Protein AF-A0A952HMQ2-F1 (afdb_monomer)

Sequence (170 aa):
MGEPLPVHIKRSRLLRARFLRNRTAVAGLIVIFLLVAIAVFGPWLSPWSYDEVDRAAYLKPPSWQHPLGTTQSGRDMWALTLHGLRKSLIIGLVVAILTTSIAAVVGAFAAYYGGWLERFSLWIIDLMLVIPSFLLIALVAGNSAGDTGSWLILVLLLTLFGWMLSARVV

Secondary structure (DSSP, 8-state):
--PPP-----HHHHHHHHHHH-HHHHHHHHHHHHHHHHHHHHHHH-SS-TT---TT-SSPPP-SSSTT-B-TTS-BHHHHHHHHHHHHHHHHHHHHHHHHHHHHHHHHHHHHH-HHHHHHHHHHHHHHHTS-HHHHHHHHHHHTTT-TTHHHHHHHHHHHHHHHHHHTT-

Radius of gyration: 23.24 Å; Cα contacts (8 Å, |Δi|>4): 144; chains: 1; bounding box: 82×23×61 Å

Mean predicted aligned error: 8.83 Å

Foldseek 3Di:
DDDPDDPPDPPVVVVVVVQVVPPVSVVVVVVVVVLVCCLVCVVVVQPDAQPDADPVFAQAPADPNQNHGAYNRRGRPSNVVSPVSNLCNVLVVLLVVLLLVVLCVLLCVLVVVDDPSVVVSLVVLVVLVVPPLVVVLVVQLVVCVPDPCSSVVNSVSSNVNVNSVSNVVD

Structure (mmCIF, N/CA/C/O backbone):
data_AF-A0A952HMQ2-F1
#
_entry.id   AF-A0A952HMQ2-F1
#
loop_
_atom_site.group_PDB
_atom_site.id
_atom_site.type_symbol
_atom_site.label_atom_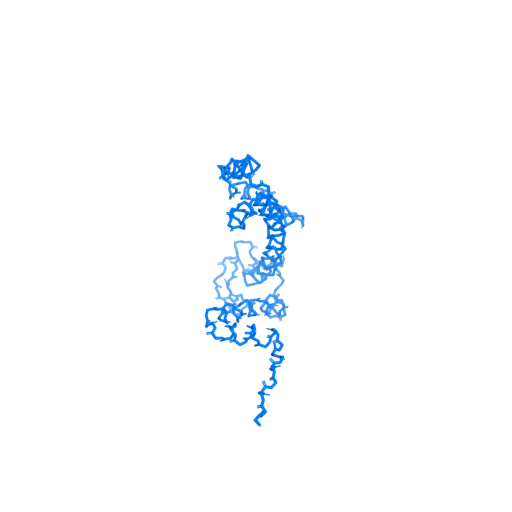id
_atom_site.label_alt_id
_atom_site.label_comp_id
_atom_site.label_asym_id
_atom_site.label_entity_id
_atom_site.label_seq_id
_atom_site.pdbx_PDB_ins_code
_atom_site.Cartn_x
_atom_site.Cartn_y
_atom_site.Cartn_z
_atom_site.occupancy
_atom_site.B_iso_or_equiv
_atom_site.auth_seq_id
_atom_site.auth_comp_id
_atom_site.auth_asym_id
_atom_site.auth_atom_id
_atom_site.pdbx_PDB_model_num
ATOM 1 N N . MET A 1 1 ? -60.259 0.107 1.683 1.00 50.53 1 MET A N 1
ATOM 2 C CA . MET A 1 1 ? -59.070 0.980 1.757 1.00 50.53 1 MET A CA 1
ATOM 3 C C . MET A 1 1 ? -57.900 0.070 2.091 1.00 50.53 1 MET A C 1
ATOM 5 O O . MET A 1 1 ? -57.837 -0.415 3.209 1.00 50.53 1 M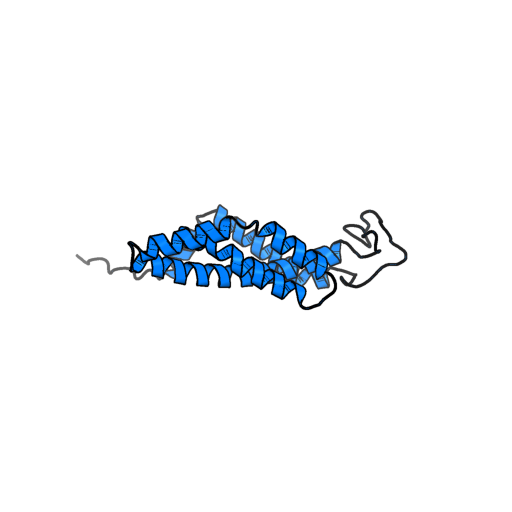ET A O 1
ATOM 9 N N . GLY A 1 2 ? -57.121 -0.332 1.085 1.00 61.59 2 GLY A N 1
ATOM 10 C CA . GLY A 1 2 ? -56.019 -1.280 1.263 1.00 61.59 2 GLY A CA 1
ATOM 11 C C . GLY A 1 2 ? -54.745 -0.528 1.621 1.00 61.59 2 GLY A C 1
ATOM 12 O O . GLY A 1 2 ? -54.229 0.208 0.786 1.00 61.59 2 GLY A O 1
ATOM 13 N N . GLU A 1 3 ? -54.272 -0.698 2.851 1.00 63.84 3 GLU A N 1
ATOM 14 C CA . GLU A 1 3 ? -52.935 -0.276 3.276 1.00 63.84 3 GLU A CA 1
ATOM 15 C C . GLU A 1 3 ? -51.887 -0.896 2.326 1.00 63.84 3 GLU A C 1
ATOM 17 O O . GLU A 1 3 ? -51.885 -2.121 2.147 1.00 63.84 3 GLU A O 1
ATOM 22 N N . PRO A 1 4 ? -51.016 -0.108 1.667 1.00 62.16 4 PRO A N 1
ATOM 23 C CA . PRO A 1 4 ? -49.980 -0.671 0.815 1.00 62.16 4 PRO A CA 1
ATOM 24 C C . PRO A 1 4 ? -48.981 -1.462 1.671 1.00 62.16 4 PRO A C 1
ATOM 26 O O . PRO A 1 4 ? -48.362 -0.931 2.592 1.00 62.16 4 PRO A O 1
ATOM 29 N N . LEU A 1 5 ? -48.822 -2.749 1.354 1.00 61.69 5 LEU A N 1
ATOM 30 C CA . LEU A 1 5 ? -47.915 -3.662 2.052 1.00 61.69 5 LEU A CA 1
ATOM 31 C C . LEU A 1 5 ? -46.462 -3.136 2.035 1.00 61.69 5 LEU A C 1
ATOM 33 O O . LEU A 1 5 ? -46.001 -2.633 1.003 1.00 61.69 5 LEU A O 1
ATOM 37 N N . PRO A 1 6 ? -45.696 -3.291 3.132 1.00 60.56 6 PRO A N 1
ATOM 38 C CA . PRO A 1 6 ? -44.328 -2.794 3.224 1.00 60.56 6 PRO A CA 1
ATOM 39 C C . PRO A 1 6 ? -43.416 -3.530 2.235 1.00 60.56 6 PRO A C 1
ATOM 41 O O . PRO A 1 6 ? -43.09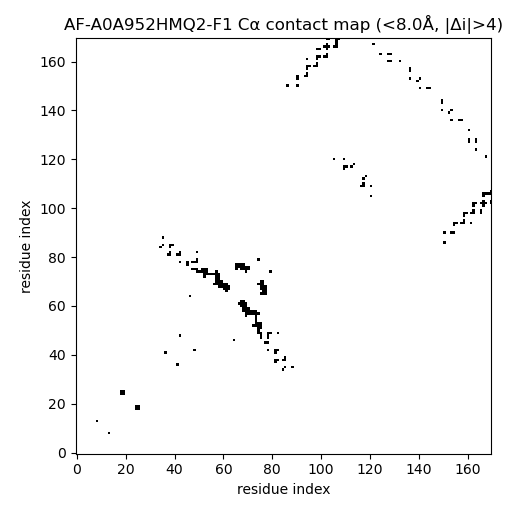9 -4.710 2.396 1.00 60.56 6 PRO A O 1
ATOM 44 N N . VAL A 1 7 ? -42.963 -2.816 1.203 1.00 64.56 7 VAL A N 1
ATOM 45 C CA . VAL A 1 7 ? -42.035 -3.343 0.197 1.00 64.56 7 VAL A CA 1
ATOM 46 C C . VAL A 1 7 ? -40.728 -3.735 0.891 1.00 64.56 7 VAL A C 1
ATOM 48 O O . VAL A 1 7 ? -39.953 -2.879 1.316 1.00 64.56 7 VAL A O 1
ATOM 51 N N . HIS A 1 8 ? -40.458 -5.038 0.994 1.00 60.44 8 HIS A N 1
ATOM 52 C CA . HIS A 1 8 ? -39.166 -5.575 1.427 1.00 60.44 8 HIS A CA 1
ATOM 53 C C . HIS A 1 8 ? -38.099 -5.278 0.363 1.00 60.44 8 HIS A C 1
ATOM 55 O O . HIS A 1 8 ? -37.714 -6.127 -0.446 1.00 60.44 8 HIS A O 1
ATOM 61 N N . ILE A 1 9 ? -37.614 -4.037 0.325 1.00 66.25 9 ILE A N 1
ATOM 62 C CA . ILE A 1 9 ? -36.489 -3.674 -0.531 1.00 66.25 9 ILE A CA 1
ATOM 63 C C . ILE A 1 9 ? -35.245 -4.348 0.050 1.00 66.25 9 ILE A C 1
ATOM 65 O O . ILE A 1 9 ? -34.775 -3.996 1.132 1.00 66.25 9 ILE A O 1
ATOM 69 N N . LYS A 1 10 ? -34.685 -5.321 -0.681 1.00 72.62 10 LYS A N 1
ATOM 70 C CA . LYS A 1 10 ? -33.419 -5.969 -0.310 1.00 72.62 10 LYS A CA 1
ATOM 71 C C . LYS A 1 10 ? -32.362 -4.893 -0.026 1.00 72.62 10 LYS A C 1
ATOM 73 O O . LYS A 1 10 ? -32.058 -4.090 -0.911 1.00 72.62 10 LYS A O 1
ATOM 78 N N . ARG A 1 11 ? -31.770 -4.904 1.180 1.00 74.12 11 ARG A N 1
ATOM 79 C CA . ARG A 1 11 ? -30.707 -3.968 1.620 1.00 74.12 11 ARG A CA 1
ATOM 80 C C . ARG A 1 11 ? -29.606 -3.783 0.564 1.00 74.12 11 ARG A C 1
ATOM 82 O O . ARG A 1 11 ? -29.134 -2.670 0.358 1.00 74.12 11 ARG A O 1
ATOM 89 N N . SER A 1 12 ? -29.261 -4.840 -0.174 1.00 72.62 12 SER A N 1
ATOM 90 C CA . SER A 1 12 ? -28.275 -4.807 -1.264 1.00 72.62 12 SER A CA 1
ATOM 91 C C . SER A 1 12 ? -28.649 -3.881 -2.429 1.00 72.62 12 SER A C 1
ATOM 93 O O . SER A 1 12 ? -27.764 -3.277 -3.034 1.00 72.62 12 SER A O 1
ATOM 95 N N . ARG A 1 13 ? -29.942 -3.716 -2.736 1.00 72.19 13 ARG A N 1
ATOM 96 C CA . ARG A 1 13 ? -30.426 -2.830 -3.808 1.00 72.19 13 ARG A CA 1
ATOM 97 C C . ARG A 1 13 ? -30.292 -1.359 -3.414 1.00 72.19 13 ARG A C 1
ATOM 99 O O . ARG A 1 13 ? -29.874 -0.548 -4.234 1.00 72.19 13 ARG A O 1
ATOM 106 N N . LEU A 1 14 ? -30.572 -1.039 -2.148 1.00 72.50 14 LEU A N 1
ATOM 107 C CA . LEU A 1 14 ? -30.411 0.308 -1.589 1.00 72.50 14 LEU A CA 1
ATOM 108 C C . LEU A 1 14 ? -28.934 0.710 -1.504 1.00 72.50 14 LEU A C 1
ATOM 110 O O . LEU A 1 14 ? -28.583 1.832 -1.863 1.00 72.50 14 LEU A O 1
ATOM 114 N N . LEU A 1 15 ? -28.063 -0.219 -1.094 1.00 75.81 15 LEU A N 1
ATOM 115 C CA . LEU A 1 15 ? -26.615 0.003 -1.046 1.00 75.81 15 LEU A CA 1
ATOM 116 C C . LEU A 1 15 ? -26.027 0.228 -2.446 1.00 75.81 15 LEU A C 1
ATOM 118 O O . LEU A 1 15 ? -25.301 1.199 -2.644 1.00 75.81 15 LEU A O 1
ATOM 122 N N . ARG A 1 16 ? -26.397 -0.594 -3.441 1.00 75.75 16 ARG A N 1
ATOM 123 C CA . ARG A 1 16 ? -25.954 -0.409 -4.838 1.00 75.75 16 ARG A CA 1
ATOM 124 C C . ARG A 1 16 ? -26.431 0.916 -5.431 1.00 75.75 16 ARG A C 1
ATOM 126 O O . ARG A 1 16 ? -25.636 1.619 -6.043 1.00 75.75 16 ARG A O 1
ATOM 133 N N . ALA A 1 17 ? -27.697 1.279 -5.224 1.00 74.31 17 ALA A N 1
ATOM 134 C CA . ALA A 1 17 ? -28.246 2.537 -5.731 1.00 74.31 17 ALA A CA 1
ATOM 135 C C . ALA A 1 17 ? -27.559 3.766 -5.108 1.00 74.31 17 ALA A C 1
ATOM 137 O O . ALA A 1 17 ? -27.282 4.741 -5.805 1.00 74.31 17 ALA A O 1
ATOM 138 N N . ARG A 1 18 ? -27.235 3.714 -3.807 1.00 74.50 18 ARG A N 1
ATOM 139 C CA . ARG A 1 18 ? -26.482 4.778 -3.122 1.00 74.50 18 ARG A CA 1
ATOM 140 C C . ARG A 1 18 ? -25.027 4.854 -3.580 1.00 74.50 18 ARG A C 1
ATOM 142 O O . ARG A 1 18 ? -24.530 5.956 -3.790 1.00 74.50 18 ARG A O 1
ATOM 149 N N . PHE A 1 19 ? -24.374 3.711 -3.775 1.00 78.50 19 PHE A N 1
ATOM 150 C CA . PHE A 1 19 ? -22.989 3.656 -4.240 1.00 78.50 19 PHE A CA 1
ATOM 151 C C . PHE A 1 19 ? -22.845 4.192 -5.671 1.00 78.50 19 PHE A C 1
ATOM 153 O O . PHE A 1 19 ? -22.008 5.052 -5.915 1.00 78.50 19 PHE A O 1
ATOM 160 N N . LEU A 1 20 ? -23.720 3.773 -6.595 1.00 83.56 20 LEU A N 1
ATOM 161 C CA . LEU A 1 20 ? -23.705 4.228 -7.994 1.00 83.56 20 LEU A CA 1
ATOM 162 C C . LEU A 1 20 ? -24.037 5.717 -8.158 1.00 83.56 20 LEU A C 1
ATOM 164 O O . LEU A 1 20 ? -23.633 6.343 -9.134 1.00 83.56 20 LEU A O 1
ATOM 168 N N . ARG A 1 21 ? -24.755 6.304 -7.197 1.00 84.81 21 ARG A N 1
ATOM 169 C CA . ARG A 1 21 ? -25.038 7.743 -7.171 1.00 84.81 21 ARG A CA 1
ATOM 170 C C . ARG A 1 21 ? -23.826 8.567 -6.725 1.00 84.81 21 ARG A C 1
ATOM 172 O O . ARG A 1 21 ? -23.757 9.755 -7.039 1.00 84.81 21 ARG A O 1
ATOM 179 N N . ASN A 1 22 ? -22.870 7.960 -6.021 1.00 88.88 22 ASN A N 1
ATOM 180 C CA . ASN A 1 22 ? -21.650 8.631 -5.602 1.00 88.88 22 ASN A CA 1
ATOM 181 C C . ASN A 1 22 ? -20.572 8.536 -6.694 1.00 88.88 22 ASN A C 1
ATOM 183 O O . ASN A 1 22 ? -19.839 7.551 -6.788 1.00 88.88 22 ASN A O 1
ATOM 187 N N . ARG A 1 23 ? -20.460 9.589 -7.515 1.00 88.50 23 ARG A N 1
ATOM 188 C CA . ARG A 1 23 ? -19.527 9.638 -8.655 1.00 88.50 23 ARG A CA 1
ATOM 189 C C . ARG A 1 23 ? -18.068 9.405 -8.248 1.00 88.50 23 ARG A C 1
ATOM 191 O O . ARG A 1 23 ? -17.341 8.779 -9.011 1.00 88.50 23 ARG A O 1
ATOM 198 N N . THR A 1 24 ? -17.648 9.850 -7.061 1.00 90.38 24 THR A N 1
ATOM 199 C CA . THR A 1 24 ? -16.266 9.650 -6.588 1.00 90.38 24 THR A CA 1
ATOM 200 C C . THR A 1 24 ? -16.000 8.192 -6.226 1.00 90.38 24 THR A C 1
ATOM 202 O O . THR A 1 24 ? -14.967 7.647 -6.607 1.00 90.38 24 THR A O 1
ATOM 205 N N . ALA A 1 25 ? -16.957 7.526 -5.574 1.00 87.06 25 ALA A N 1
ATOM 206 C CA . ALA A 1 25 ? -16.854 6.108 -5.238 1.00 87.06 25 ALA A CA 1
ATOM 207 C C . ALA A 1 25 ? -16.814 5.223 -6.495 1.00 87.06 25 ALA A C 1
ATOM 209 O O . ALA A 1 25 ? -16.015 4.291 -6.577 1.00 87.06 25 ALA A O 1
ATOM 210 N N . VAL A 1 26 ? -17.635 5.545 -7.501 1.00 91.62 26 VAL A N 1
ATOM 211 C CA . VAL A 1 26 ? -17.632 4.839 -8.792 1.00 91.62 26 VAL A CA 1
ATOM 212 C C . VAL A 1 26 ? -16.324 5.074 -9.549 1.00 91.62 26 VAL A C 1
ATOM 214 O O . VAL A 1 26 ? -15.744 4.117 -10.053 1.00 91.62 26 VAL A O 1
ATOM 217 N N . ALA A 1 27 ? -15.828 6.314 -9.595 1.00 93.75 27 ALA A N 1
ATOM 218 C CA . ALA A 1 27 ? -14.552 6.624 -10.239 1.00 93.75 27 ALA A CA 1
ATOM 219 C C . ALA A 1 27 ? -13.388 5.853 -9.594 1.00 93.75 27 ALA A C 1
ATOM 221 O O . ALA A 1 27 ? -12.610 5.219 -10.304 1.00 93.75 27 ALA A O 1
ATOM 222 N N . GLY A 1 28 ? -13.313 5.829 -8.258 1.00 92.50 28 GLY A N 1
ATOM 223 C CA . GLY A 1 28 ? -12.301 5.053 -7.536 1.00 92.50 28 GLY A CA 1
ATOM 224 C C . GLY A 1 28 ? -12.385 3.553 -7.829 1.00 92.50 28 GLY A C 1
ATOM 225 O O . GLY A 1 28 ? -11.361 2.916 -8.071 1.00 92.50 28 GLY A O 1
ATOM 226 N N . LEU A 1 29 ? -13.600 2.996 -7.889 1.00 91.88 29 LEU A N 1
ATOM 227 C CA . LEU A 1 29 ? -13.806 1.589 -8.233 1.00 91.88 29 LEU A CA 1
ATOM 228 C C . LEU A 1 29 ? -13.317 1.265 -9.652 1.00 91.88 29 LEU A C 1
ATOM 230 O O . LEU A 1 29 ? -12.666 0.240 -9.846 1.00 91.88 29 LEU A O 1
ATOM 234 N N . ILE A 1 30 ? -13.598 2.134 -10.628 1.00 95.19 30 ILE A N 1
ATOM 235 C CA . ILE A 1 30 ? -13.126 1.970 -12.011 1.00 95.19 30 ILE A CA 1
ATOM 236 C C . ILE A 1 30 ? -11.595 1.993 -12.058 1.00 95.19 30 ILE A C 1
ATOM 238 O O . ILE A 1 30 ? -10.998 1.127 -12.693 1.00 95.19 30 ILE A O 1
ATOM 242 N N . VAL A 1 31 ? -10.951 2.933 -11.359 1.00 94.62 31 VAL A N 1
ATOM 243 C CA . VAL A 1 31 ? -9.481 3.025 -11.316 1.00 94.62 31 VAL A CA 1
ATOM 244 C C . VAL A 1 31 ? -8.868 1.767 -10.703 1.00 94.62 31 VAL A C 1
ATOM 246 O O . VAL A 1 31 ? -7.973 1.179 -11.304 1.00 94.62 31 VAL A O 1
ATOM 249 N N . ILE A 1 32 ? -9.368 1.307 -9.551 1.00 93.38 32 ILE A N 1
ATOM 250 C CA . ILE A 1 32 ? -8.879 0.072 -8.917 1.00 93.38 32 ILE A CA 1
ATOM 251 C C . ILE A 1 32 ? -9.078 -1.123 -9.851 1.00 93.38 32 ILE A C 1
ATOM 253 O O . ILE A 1 32 ? -8.165 -1.930 -10.010 1.00 93.38 32 ILE A O 1
ATOM 257 N N . PHE A 1 33 ? -10.238 -1.225 -10.502 1.00 94.56 33 PHE A N 1
ATOM 258 C CA . PHE A 1 33 ? -10.513 -2.300 -11.451 1.00 94.56 33 PHE A CA 1
ATOM 259 C C . PHE A 1 33 ? -9.524 -2.299 -12.624 1.00 94.56 33 PHE A C 1
ATOM 261 O O . PHE A 1 33 ? -8.983 -3.350 -12.962 1.00 94.56 33 PHE A O 1
ATOM 268 N N . LEU A 1 34 ? -9.230 -1.129 -13.199 1.00 94.94 34 LEU A N 1
ATOM 269 C CA . LEU A 1 34 ? -8.232 -0.990 -14.261 1.00 94.94 34 LEU A CA 1
ATOM 270 C C . LEU A 1 34 ? -6.829 -1.374 -13.779 1.00 94.94 34 LEU A C 1
ATOM 272 O O . LEU A 1 34 ? -6.139 -2.113 -14.474 1.00 94.94 34 LEU A O 1
ATOM 276 N N . LEU A 1 35 ? -6.414 -0.937 -12.587 1.00 93.56 35 LEU A N 1
ATOM 277 C CA . LEU A 1 35 ? -5.111 -1.302 -12.020 1.00 93.56 35 LEU A CA 1
ATOM 278 C C . LEU A 1 35 ? -4.993 -2.810 -11.778 1.00 93.56 35 LEU A C 1
ATOM 280 O O . LEU A 1 35 ? -3.959 -3.396 -12.086 1.00 93.56 35 LEU A O 1
ATOM 284 N N . VAL A 1 36 ? -6.049 -3.449 -11.270 1.00 94.00 36 VAL A N 1
ATOM 285 C CA . VAL A 1 36 ? -6.089 -4.906 -11.085 1.00 94.00 36 VAL A CA 1
ATOM 286 C C . VAL A 1 36 ? -6.033 -5.620 -12.433 1.00 94.00 36 VAL A C 1
ATOM 288 O O . VAL A 1 36 ? -5.262 -6.566 -12.581 1.00 94.00 36 VAL A O 1
ATOM 291 N N . ALA A 1 37 ? -6.785 -5.153 -13.432 1.00 93.56 37 ALA A N 1
ATOM 292 C CA . ALA A 1 37 ? -6.726 -5.708 -14.780 1.00 93.56 37 ALA A CA 1
ATOM 293 C C . ALA A 1 37 ? -5.305 -5.593 -15.359 1.00 93.56 37 ALA A C 1
ATOM 295 O O . ALA A 1 37 ? -4.750 -6.589 -15.813 1.00 93.56 37 ALA A O 1
ATOM 296 N N . ILE A 1 38 ? -4.668 -4.425 -15.263 1.00 92.31 38 ILE A N 1
ATOM 297 C CA . ILE A 1 38 ? -3.283 -4.226 -15.714 1.00 92.31 38 ILE A CA 1
ATOM 298 C C . ILE A 1 38 ? -2.312 -5.115 -14.927 1.00 92.31 38 ILE A C 1
ATOM 300 O O . ILE A 1 38 ? -1.406 -5.686 -15.514 1.00 92.31 38 ILE A O 1
ATOM 304 N N . ALA A 1 39 ? -2.488 -5.296 -13.620 1.00 90.38 39 ALA A N 1
ATOM 305 C CA . ALA A 1 39 ? -1.604 -6.150 -12.826 1.00 90.38 39 ALA A CA 1
ATOM 306 C C . ALA A 1 39 ? -1.733 -7.647 -13.160 1.00 90.38 39 ALA A C 1
ATOM 308 O O . ALA A 1 39 ? -0.757 -8.390 -13.038 1.00 90.38 39 ALA A O 1
ATOM 309 N N . VAL A 1 40 ? -2.930 -8.094 -13.550 1.00 89.19 40 VAL A N 1
ATOM 310 C CA . VAL A 1 40 ? -3.213 -9.494 -13.903 1.00 89.19 40 VAL A CA 1
ATOM 311 C C . VAL A 1 40 ? -2.826 -9.790 -15.350 1.00 89.19 40 VAL A C 1
ATOM 313 O O . VAL A 1 40 ? -2.154 -10.785 -15.603 1.00 89.19 40 VAL A O 1
ATOM 316 N N . PHE A 1 41 ? -3.222 -8.927 -16.287 1.00 88.94 41 PHE A N 1
ATOM 317 C CA . PHE A 1 41 ? -2.995 -9.118 -17.722 1.00 88.94 41 PHE A CA 1
ATOM 318 C C . PHE A 1 41 ? -1.657 -8.541 -18.198 1.00 88.94 41 PHE A C 1
ATOM 320 O O . PHE A 1 41 ? -1.120 -8.991 -19.205 1.00 88.94 41 PHE A O 1
ATOM 327 N N . GLY A 1 42 ? -1.090 -7.572 -17.477 1.00 82.19 42 GLY A N 1
ATOM 328 C CA . GLY A 1 42 ? 0.153 -6.875 -17.819 1.00 82.19 42 GLY A CA 1
ATOM 329 C C . GLY A 1 42 ? 1.351 -7.779 -18.103 1.00 82.19 42 GLY A C 1
ATOM 330 O O . GLY A 1 42 ? 2.041 -7.523 -19.086 1.00 82.19 42 GLY A O 1
ATOM 331 N N . PRO A 1 43 ? 1.597 -8.858 -17.334 1.00 79.62 43 PRO A N 1
ATOM 332 C CA . PRO A 1 43 ? 2.675 -9.796 -17.643 1.00 79.62 43 PRO A CA 1
ATOM 333 C C . PRO A 1 43 ? 2.562 -10.438 -19.033 1.00 79.62 43 PRO A C 1
ATOM 335 O O . PRO A 1 43 ? 3.582 -10.781 -19.611 1.00 79.62 43 PRO A O 1
ATOM 338 N N . TRP A 1 44 ? 1.354 -10.570 -19.595 1.00 82.69 44 TRP A N 1
ATOM 339 C CA . TRP A 1 44 ? 1.156 -11.068 -20.964 1.00 82.69 44 TRP A CA 1
ATOM 340 C C . TRP A 1 44 ? 1.326 -9.986 -22.035 1.00 82.69 44 TRP A C 1
ATOM 342 O O . TRP A 1 44 ? 1.489 -10.305 -23.207 1.00 82.69 44 TRP A O 1
ATOM 352 N N . LEU A 1 45 ? 1.283 -8.711 -21.642 1.00 78.75 45 LEU A N 1
ATOM 353 C CA . LEU A 1 45 ? 1.541 -7.563 -22.515 1.00 78.75 45 LEU A CA 1
ATOM 354 C C . LEU A 1 45 ? 3.033 -7.198 -22.581 1.00 78.75 45 LEU A C 1
ATOM 356 O O . LEU A 1 45 ? 3.424 -6.435 -23.460 1.00 78.75 45 LEU A O 1
ATOM 360 N N . SER A 1 46 ? 3.857 -7.695 -21.653 1.00 78.06 46 SER A N 1
ATOM 361 C CA . SER A 1 46 ? 5.295 -7.417 -21.616 1.00 78.06 46 SER A CA 1
ATOM 362 C C . SER A 1 46 ? 6.079 -8.456 -22.427 1.00 78.06 46 SER A C 1
ATOM 364 O O . SER A 1 46 ? 5.955 -9.645 -22.139 1.00 78.06 46 SER A O 1
ATOM 366 N N . PRO A 1 47 ? 6.928 -8.041 -23.386 1.00 77.81 47 PRO A N 1
ATOM 367 C CA . PRO A 1 47 ? 7.852 -8.947 -24.074 1.00 77.81 47 PRO A CA 1
ATOM 368 C C . PRO A 1 47 ? 8.982 -9.457 -23.170 1.00 77.81 47 PRO A C 1
ATOM 370 O O . PRO A 1 47 ? 9.597 -10.469 -23.483 1.00 77.81 47 PRO A O 1
ATOM 373 N N . TRP A 1 48 ? 9.259 -8.733 -22.081 1.00 82.94 48 TRP A N 1
ATOM 374 C CA . TRP A 1 48 ? 10.374 -8.968 -21.166 1.00 82.94 48 TRP A CA 1
ATOM 375 C C . TRP A 1 48 ? 9.875 -9.418 -19.796 1.00 82.94 48 TRP A C 1
ATOM 377 O O . TRP A 1 48 ? 8.856 -8.912 -19.301 1.00 82.94 48 TRP A O 1
ATOM 387 N N . SER A 1 49 ? 10.628 -10.307 -19.150 1.00 84.44 49 SER A N 1
ATOM 388 C CA . SER A 1 49 ? 10.420 -10.623 -17.734 1.00 84.44 49 SER A CA 1
ATOM 389 C C . SER A 1 49 ? 11.033 -9.552 -16.821 1.00 84.44 49 SER A C 1
ATOM 391 O O . SER A 1 49 ? 11.976 -8.853 -17.186 1.00 84.44 49 SER A O 1
ATOM 393 N N . TYR A 1 50 ? 10.516 -9.411 -15.595 1.00 83.06 50 TYR A N 1
ATOM 394 C CA . TYR A 1 50 ? 10.991 -8.395 -14.640 1.00 83.06 50 TYR A CA 1
ATOM 395 C C . TYR A 1 50 ? 12.429 -8.647 -14.151 1.00 83.06 50 TYR A C 1
ATOM 397 O O . TYR A 1 50 ? 13.086 -7.741 -13.626 1.00 83.06 50 TYR A O 1
ATOM 405 N N . ASP A 1 51 ? 12.886 -9.895 -14.233 1.00 84.69 51 ASP A N 1
ATOM 406 C CA . ASP A 1 51 ? 14.205 -10.347 -13.806 1.00 84.69 51 ASP A CA 1
ATOM 407 C C . ASP A 1 51 ? 15.223 -10.396 -14.949 1.00 84.69 51 ASP A C 1
ATOM 409 O O . ASP A 1 51 ? 16.425 -10.412 -14.669 1.00 84.69 51 ASP A O 1
ATOM 413 N N . GLU A 1 52 ? 14.762 -10.326 -16.200 1.00 86.06 52 GLU A N 1
ATOM 414 C CA . GLU A 1 52 ? 15.607 -10.308 -17.389 1.00 86.06 52 GLU A CA 1
ATOM 415 C C . GLU A 1 52 ? 16.406 -9.007 -17.505 1.00 86.06 52 GLU A C 1
ATOM 417 O O . GLU A 1 52 ? 15.954 -7.911 -17.162 1.00 86.06 52 GLU A O 1
ATOM 422 N N . VAL A 1 53 ? 17.640 -9.152 -17.986 1.00 87.06 53 VAL A N 1
ATOM 423 C CA . VAL A 1 53 ? 18.585 -8.052 -18.175 1.00 87.06 53 VAL A CA 1
ATOM 424 C C . VAL A 1 53 ? 19.020 -8.030 -19.631 1.00 87.06 53 VAL A C 1
ATOM 426 O O . VAL A 1 53 ? 19.696 -8.955 -20.093 1.00 87.06 53 VAL A O 1
ATOM 429 N N . ASP A 1 54 ? 18.695 -6.945 -20.326 1.00 86.94 54 ASP A N 1
ATOM 430 C CA . ASP A 1 54 ? 19.243 -6.657 -21.642 1.00 86.94 54 ASP A CA 1
ATOM 431 C C . ASP A 1 54 ? 20.614 -5.982 -21.497 1.00 86.94 54 ASP A C 1
ATOM 433 O O . ASP A 1 54 ? 20.746 -4.798 -21.175 1.00 86.94 54 ASP A O 1
ATOM 437 N N . ARG A 1 55 ? 21.668 -6.755 -21.772 1.00 86.19 55 ARG A N 1
ATOM 438 C CA . ARG A 1 55 ? 23.057 -6.274 -21.732 1.00 86.19 55 ARG A CA 1
ATOM 439 C C . ARG A 1 55 ? 23.397 -5.302 -22.867 1.00 86.19 55 ARG A C 1
ATOM 441 O O . ARG A 1 55 ? 24.460 -4.691 -22.836 1.00 86.19 55 ARG A O 1
ATOM 448 N N . ALA A 1 56 ? 22.544 -5.160 -23.879 1.00 85.94 56 ALA A N 1
ATOM 449 C CA . ALA A 1 56 ? 22.739 -4.222 -24.982 1.00 85.94 56 ALA A CA 1
ATOM 450 C C . ALA A 1 56 ? 21.969 -2.901 -24.786 1.00 85.94 56 ALA A C 1
ATOM 452 O O . ALA A 1 56 ? 22.116 -1.969 -25.590 1.00 85.94 56 ALA A O 1
ATOM 453 N N . ALA A 1 57 ? 21.152 -2.793 -23.735 1.00 83.50 57 ALA A N 1
ATOM 454 C CA . ALA A 1 57 ? 20.276 -1.655 -23.489 1.00 83.50 57 ALA A CA 1
ATOM 455 C C . ALA A 1 57 ? 20.414 -1.111 -22.061 1.00 83.50 57 ALA A C 1
ATOM 457 O O . ALA A 1 57 ? 19.481 -1.160 -21.269 1.00 83.50 57 ALA A O 1
ATOM 458 N N . TYR A 1 58 ? 21.560 -0.511 -21.741 1.00 90.94 58 TYR A N 1
ATOM 459 C CA . TYR A 1 58 ? 21.741 0.238 -20.493 1.00 90.94 58 TYR A CA 1
ATOM 460 C C . TYR A 1 58 ? 21.273 1.688 -20.645 1.00 90.94 58 TYR A C 1
ATOM 462 O O . TYR A 1 58 ? 21.712 2.367 -21.574 1.00 90.94 58 TYR A O 1
ATOM 470 N N . LEU A 1 59 ? 20.428 2.172 -19.721 1.00 90.31 59 LEU A N 1
ATOM 471 C CA . LEU A 1 59 ? 19.983 3.578 -19.674 1.00 90.31 59 LEU A CA 1
ATOM 472 C C . LEU A 1 59 ? 19.388 4.088 -21.002 1.00 90.31 59 LEU A C 1
ATOM 474 O O . LEU A 1 59 ? 19.551 5.255 -21.368 1.00 90.31 59 LEU A O 1
ATOM 478 N N . LYS A 1 60 ? 18.703 3.220 -21.753 1.00 90.81 60 LYS A N 1
ATOM 479 C CA . LYS A 1 60 ? 18.112 3.615 -23.031 1.00 90.81 60 LYS A CA 1
ATOM 480 C C . LYS A 1 60 ? 16.784 4.347 -22.819 1.00 90.81 60 LYS A C 1
ATOM 482 O O . LYS A 1 60 ? 16.004 3.962 -21.943 1.00 90.81 60 LYS A O 1
ATOM 487 N N . PRO A 1 61 ? 16.503 5.382 -23.634 1.00 92.38 61 PRO A N 1
ATOM 488 C CA . PRO A 1 61 ? 15.218 6.068 -23.613 1.00 92.38 61 PRO A CA 1
ATOM 489 C C . PRO A 1 61 ? 14.075 5.141 -24.080 1.00 92.38 61 PRO A C 1
ATOM 491 O O . PRO A 1 61 ? 14.337 4.062 -24.624 1.00 92.38 61 PRO A O 1
ATOM 494 N N . PRO A 1 62 ? 12.807 5.558 -23.898 1.00 92.31 62 PRO A N 1
ATOM 495 C CA . PRO A 1 62 ? 11.639 4.832 -24.390 1.00 92.31 62 PRO A CA 1
ATOM 496 C C . PRO A 1 62 ? 11.748 4.439 -25.867 1.00 92.31 62 PRO A C 1
ATOM 498 O O . PRO A 1 62 ? 12.119 5.249 -26.718 1.00 92.31 62 PRO A O 1
ATOM 501 N N . SER A 1 63 ? 11.408 3.190 -26.175 1.00 89.06 63 SER A N 1
ATOM 502 C CA . SER A 1 63 ? 11.425 2.625 -27.526 1.00 89.06 63 SER A CA 1
ATOM 503 C C . SER A 1 63 ? 10.326 1.572 -27.691 1.00 89.06 63 SER A C 1
ATOM 505 O O . SER A 1 63 ? 9.726 1.133 -26.716 1.00 89.06 63 SER A O 1
ATOM 507 N N . TRP A 1 64 ? 10.079 1.116 -28.920 1.00 85.62 64 TRP A N 1
ATOM 508 C CA . TRP A 1 64 ? 9.105 0.045 -29.176 1.00 85.62 64 TRP A CA 1
ATOM 509 C C . TRP A 1 64 ? 9.433 -1.270 -28.454 1.00 85.62 64 TRP A C 1
ATOM 511 O O . TRP A 1 64 ? 8.519 -2.004 -28.096 1.00 85.62 64 TRP A O 1
ATOM 521 N N . GLN A 1 65 ? 10.720 -1.561 -28.226 1.00 86.69 65 GLN A N 1
ATOM 522 C CA . GLN A 1 65 ? 11.166 -2.743 -27.474 1.00 86.69 65 GLN A CA 1
ATOM 523 C C . GLN A 1 65 ? 11.119 -2.528 -25.955 1.00 86.69 65 GLN A C 1
ATOM 525 O O . GLN A 1 65 ? 10.895 -3.485 -25.221 1.00 86.69 65 GLN A O 1
ATOM 530 N N . HIS A 1 66 ? 11.301 -1.282 -25.505 1.00 88.81 66 HIS A N 1
ATOM 531 C CA . HIS A 1 66 ? 11.270 -0.875 -24.100 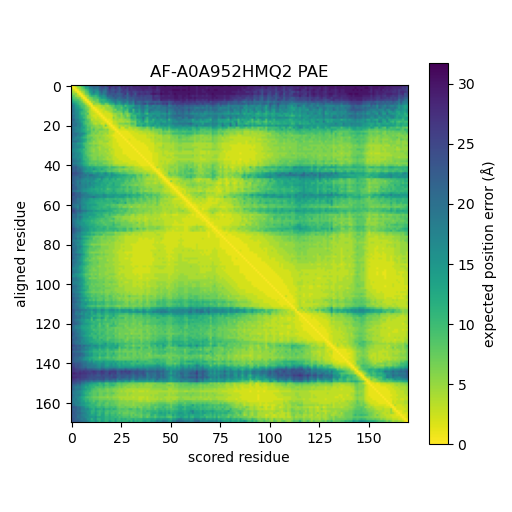1.00 88.81 66 HIS A CA 1
ATOM 532 C C . HIS A 1 66 ? 10.349 0.339 -23.931 1.00 88.81 66 HIS A C 1
ATOM 534 O O . HIS A 1 66 ? 10.836 1.477 -23.963 1.00 88.81 66 HIS A O 1
ATOM 540 N N . PRO A 1 67 ? 9.027 0.147 -23.761 1.00 89.56 67 PRO A N 1
ATOM 541 C CA . PRO A 1 67 ? 8.049 1.239 -23.784 1.00 89.56 67 PRO A CA 1
ATOM 542 C C . PRO A 1 67 ? 8.313 2.353 -22.765 1.00 89.56 67 PRO A C 1
ATOM 544 O O . PRO A 1 67 ? 7.985 3.508 -23.017 1.00 89.56 67 PRO A O 1
ATOM 547 N N . LEU A 1 68 ? 8.927 2.017 -21.625 1.00 90.69 68 LEU A N 1
ATOM 548 C CA . LEU A 1 68 ? 9.326 2.969 -20.579 1.00 90.69 68 LEU A CA 1
ATOM 549 C C . LEU A 1 68 ? 10.849 3.168 -20.483 1.00 90.69 68 LEU A C 1
ATOM 551 O O . LEU A 1 68 ? 11.329 3.799 -19.543 1.00 90.69 68 LEU A O 1
ATOM 555 N N . GLY A 1 69 ? 11.608 2.648 -21.448 1.00 91.50 69 GLY A N 1
ATOM 556 C CA . GLY A 1 69 ? 13.068 2.637 -21.424 1.00 91.50 69 GLY A CA 1
ATOM 557 C C . GLY A 1 69 ? 13.643 1.593 -20.467 1.00 91.50 69 GLY A C 1
ATOM 558 O O . GLY A 1 69 ? 12.926 0.742 -19.928 1.00 91.50 69 GLY A O 1
ATOM 559 N N . THR A 1 70 ? 14.956 1.659 -20.261 1.00 92.62 70 THR A N 1
ATOM 560 C CA . THR A 1 70 ? 15.688 0.697 -19.430 1.00 92.62 70 THR A CA 1
ATOM 561 C C . THR A 1 70 ? 16.409 1.353 -18.260 1.00 92.62 70 THR A C 1
ATOM 563 O O . THR A 1 70 ? 16.765 2.533 -18.278 1.00 92.62 70 THR A O 1
ATOM 566 N N . THR A 1 71 ? 16.629 0.576 -17.202 1.00 91.31 71 THR A N 1
ATOM 567 C CA . THR A 1 71 ? 17.378 1.020 -16.023 1.00 91.31 71 THR A CA 1
ATOM 568 C C . THR A 1 71 ? 18.888 1.064 -16.287 1.00 91.31 71 THR A C 1
ATOM 570 O O . THR A 1 71 ? 19.397 0.564 -17.292 1.00 91.31 71 THR A O 1
ATOM 573 N N . GLN A 1 72 ? 19.644 1.598 -15.320 1.00 89.56 72 GLN A N 1
ATOM 574 C CA . GLN A 1 72 ? 21.114 1.547 -15.330 1.00 89.56 72 GLN A CA 1
ATOM 575 C C . GLN A 1 72 ? 21.663 0.115 -15.338 1.00 89.56 72 GLN A C 1
ATOM 577 O O . GLN A 1 72 ? 22.768 -0.120 -15.810 1.00 89.56 72 GLN A O 1
ATOM 582 N N . SER A 1 73 ? 20.883 -0.842 -14.833 1.00 86.75 73 SER A N 1
ATOM 583 C CA . SER A 1 73 ? 21.216 -2.265 -14.830 1.00 86.75 73 SER A CA 1
ATOM 584 C C . SER A 1 73 ? 20.751 -3.009 -16.084 1.00 86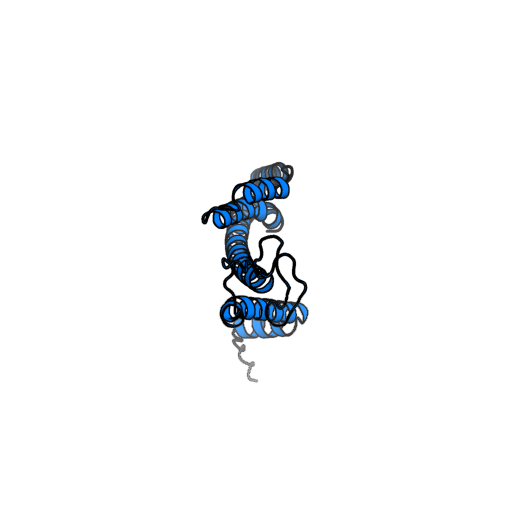.75 73 SER A C 1
ATOM 586 O O . SER A 1 73 ? 20.961 -4.214 -16.154 1.00 86.75 73 SER A O 1
ATOM 588 N N . GLY A 1 74 ? 20.145 -2.325 -17.063 1.00 87.31 74 GLY A N 1
ATOM 589 C CA . GLY A 1 74 ? 19.672 -2.933 -18.312 1.00 87.31 74 GLY A CA 1
ATOM 590 C C . GLY A 1 74 ? 18.346 -3.684 -18.178 1.00 87.31 74 GLY A C 1
ATOM 591 O O . GLY A 1 74 ? 18.028 -4.530 -19.004 1.00 87.31 74 GLY A O 1
ATOM 592 N N . ARG A 1 75 ? 17.570 -3.417 -17.121 1.00 90.06 75 ARG A N 1
ATOM 593 C CA . ARG A 1 75 ? 16.238 -4.011 -16.936 1.00 90.06 75 ARG A CA 1
ATOM 594 C C . ARG A 1 75 ? 15.170 -3.170 -17.614 1.00 90.06 75 ARG A C 1
ATOM 596 O O . ARG A 1 75 ? 15.247 -1.940 -17.585 1.00 90.06 75 ARG A O 1
ATOM 603 N N . ASP A 1 76 ? 14.150 -3.829 -18.148 1.00 91.75 76 ASP A N 1
ATOM 604 C CA . ASP A 1 76 ? 12.997 -3.158 -18.738 1.00 91.75 76 ASP A CA 1
ATOM 605 C C . ASP A 1 76 ? 12.128 -2.484 -17.659 1.00 91.75 76 ASP A C 1
ATOM 607 O O . ASP A 1 76 ? 11.638 -3.121 -16.720 1.00 91.75 76 ASP A O 1
ATOM 611 N N . MET A 1 77 ? 11.943 -1.165 -17.777 1.00 91.88 77 MET A N 1
ATOM 612 C CA . MET A 1 77 ? 11.215 -0.379 -16.776 1.00 91.88 77 MET A CA 1
ATOM 613 C C . MET A 1 77 ? 9.710 -0.687 -16.794 1.00 91.88 77 MET A C 1
ATOM 615 O O . MET A 1 77 ? 9.047 -0.601 -15.757 1.00 91.88 77 MET A O 1
ATOM 619 N N . TRP A 1 78 ? 9.162 -1.081 -17.947 1.00 90.69 78 TRP A N 1
ATOM 620 C CA . TRP A 1 78 ? 7.758 -1.470 -18.077 1.00 90.69 78 TRP A CA 1
ATOM 621 C C . TRP A 1 78 ? 7.468 -2.770 -17.320 1.00 90.69 78 TRP A C 1
ATOM 623 O O . TRP A 1 78 ? 6.588 -2.785 -16.452 1.00 90.69 78 TRP A O 1
ATOM 633 N N . ALA A 1 79 ? 8.271 -3.812 -17.539 1.00 90.81 79 ALA A N 1
ATOM 634 C CA . ALA A 1 79 ? 8.185 -5.076 -16.812 1.00 90.81 79 ALA A CA 1
ATOM 635 C C . ALA A 1 79 ? 8.346 -4.886 -15.290 1.00 90.81 79 ALA A C 1
ATOM 637 O O . ALA A 1 79 ? 7.561 -5.428 -14.502 1.00 90.81 79 ALA A O 1
ATOM 638 N N . LEU A 1 80 ? 9.309 -4.058 -14.862 1.00 90.00 80 LEU A N 1
ATOM 639 C CA . LEU A 1 80 ? 9.502 -3.718 -13.446 1.00 90.00 80 LEU A CA 1
ATOM 640 C C . LEU A 1 80 ? 8.285 -3.011 -12.843 1.00 90.00 80 LEU A C 1
ATOM 642 O O . LEU A 1 80 ? 7.874 -3.331 -11.725 1.00 90.00 80 LEU A O 1
ATOM 646 N N . THR A 1 81 ? 7.693 -2.074 -13.582 1.00 91.31 81 THR A N 1
ATOM 647 C CA . THR A 1 81 ? 6.525 -1.314 -13.123 1.00 91.31 81 THR A CA 1
ATOM 648 C C . THR A 1 81 ? 5.305 -2.217 -12.972 1.00 91.31 81 THR A C 1
ATOM 650 O O . THR A 1 81 ? 4.609 -2.137 -11.961 1.00 91.31 81 THR A O 1
ATOM 653 N N . LEU A 1 82 ? 5.063 -3.123 -13.923 1.00 91.69 82 LEU A N 1
ATOM 654 C CA . LEU A 1 82 ? 3.958 -4.084 -13.856 1.00 91.69 82 LEU A CA 1
ATOM 655 C C . LEU A 1 82 ? 4.104 -5.059 -12.684 1.00 91.69 82 LEU A C 1
ATOM 657 O O . LEU A 1 82 ? 3.141 -5.319 -11.955 1.00 91.69 82 LEU A O 1
ATOM 661 N N . HIS A 1 83 ? 5.317 -5.568 -12.462 1.00 89.56 83 HIS A N 1
ATOM 662 C CA . HIS A 1 83 ? 5.595 -6.433 -11.316 1.00 89.56 83 HIS A CA 1
ATOM 663 C C . HIS A 1 83 ? 5.431 -5.689 -9.988 1.00 89.56 83 HIS A C 1
ATOM 665 O O . HIS A 1 83 ? 4.804 -6.198 -9.053 1.00 89.56 83 HIS A O 1
ATOM 671 N N . GLY A 1 84 ? 5.938 -4.455 -9.922 1.00 89.44 84 GLY A N 1
ATOM 672 C CA . GLY A 1 84 ? 5.758 -3.556 -8.786 1.00 89.44 84 GLY A CA 1
ATOM 673 C C . GLY A 1 84 ? 4.283 -3.284 -8.498 1.00 89.44 84 GLY A C 1
ATOM 674 O O . GLY A 1 84 ? 3.854 -3.417 -7.355 1.00 89.44 84 GLY A O 1
ATOM 675 N N . LEU A 1 85 ? 3.481 -2.997 -9.527 1.00 92.25 85 LEU A N 1
ATOM 676 C CA . LEU A 1 85 ? 2.036 -2.792 -9.414 1.00 92.25 85 LEU A CA 1
ATOM 677 C C . LEU A 1 85 ? 1.341 -4.010 -8.792 1.00 92.25 85 LEU A C 1
ATOM 679 O O . LEU A 1 85 ? 0.572 -3.861 -7.840 1.00 92.25 85 LEU A O 1
ATOM 683 N N . ARG A 1 86 ? 1.641 -5.221 -9.280 1.00 90.75 86 ARG A N 1
ATOM 684 C CA . ARG A 1 86 ? 1.061 -6.461 -8.746 1.00 90.75 86 ARG A CA 1
ATOM 685 C C . ARG A 1 86 ? 1.419 -6.669 -7.276 1.00 90.75 86 ARG A C 1
ATOM 687 O O . ARG A 1 86 ? 0.530 -6.954 -6.472 1.00 90.75 86 ARG A O 1
ATOM 694 N N . LYS A 1 87 ? 2.695 -6.504 -6.909 1.00 88.62 87 LYS A N 1
ATOM 695 C CA . LYS A 1 87 ? 3.124 -6.616 -5.505 1.00 88.62 87 LYS A CA 1
ATOM 696 C C . LYS A 1 87 ? 2.458 -5.557 -4.626 1.00 88.62 87 LYS A C 1
ATOM 698 O O . LYS A 1 87 ? 1.931 -5.907 -3.575 1.00 88.62 87 LYS A O 1
ATOM 703 N N . SER A 1 88 ? 2.419 -4.302 -5.067 1.00 91.50 88 SER A N 1
ATOM 704 C CA . SER A 1 88 ? 1.802 -3.197 -4.323 1.00 91.50 88 SER A CA 1
ATOM 705 C C . SER A 1 88 ? 0.311 -3.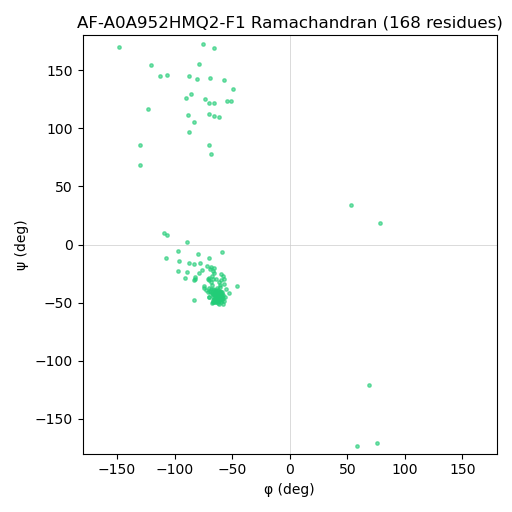416 -4.075 1.00 91.50 88 SER A C 1
ATOM 707 O O . SER A 1 88 ? -0.157 -3.154 -2.970 1.00 91.50 88 SER A O 1
ATOM 709 N N . LEU A 1 89 ? -0.431 -3.950 -5.053 1.00 93.50 89 LEU A N 1
ATOM 710 C CA . LEU A 1 89 ? -1.850 -4.278 -4.878 1.00 93.50 89 LEU A CA 1
ATOM 711 C C . LEU A 1 89 ? -2.065 -5.379 -3.833 1.00 93.50 89 LEU A C 1
ATOM 713 O O . LEU A 1 89 ? -2.949 -5.253 -2.988 1.00 93.50 89 LEU A O 1
ATOM 717 N N . ILE A 1 90 ? -1.249 -6.437 -3.864 1.00 92.31 90 ILE A N 1
ATOM 718 C CA . ILE A 1 90 ? -1.335 -7.535 -2.889 1.00 92.31 90 ILE A CA 1
ATOM 719 C C . ILE A 1 90 ? -0.993 -7.027 -1.486 1.00 92.31 90 ILE A C 1
ATOM 721 O O . ILE A 1 90 ? -1.761 -7.252 -0.552 1.00 92.31 90 ILE A O 1
ATOM 725 N N . ILE A 1 91 ? 0.126 -6.309 -1.342 1.00 91.88 91 ILE A N 1
ATOM 726 C CA . ILE A 1 91 ? 0.557 -5.729 -0.063 1.00 91.88 91 ILE A CA 1
ATOM 727 C C . ILE A 1 91 ? -0.531 -4.800 0.476 1.00 91.88 91 ILE A C 1
ATOM 729 O O . ILE A 1 91 ? -0.957 -4.964 1.615 1.00 91.88 91 ILE A O 1
ATOM 733 N N . GLY A 1 92 ? -1.016 -3.866 -0.346 1.00 93.00 92 GLY A N 1
ATOM 734 C CA . GLY A 1 92 ? -2.044 -2.906 0.049 1.00 93.00 92 GLY A CA 1
ATOM 735 C C . GLY A 1 92 ? -3.333 -3.582 0.511 1.00 93.00 92 GLY A C 1
ATOM 736 O O . GLY A 1 92 ? -3.881 -3.200 1.542 1.00 93.00 92 GLY A O 1
ATOM 737 N N . LEU A 1 93 ? -3.788 -4.623 -0.194 1.00 94.19 93 LEU A N 1
ATOM 738 C CA . LEU A 1 93 ? -4.990 -5.368 0.181 1.00 94.19 93 LEU A CA 1
ATOM 739 C C . LEU A 1 93 ? -4.824 -6.099 1.521 1.00 94.19 93 LEU A C 1
ATOM 741 O O . LEU A 1 93 ? -5.688 -5.989 2.391 1.00 94.19 93 LEU A O 1
ATOM 745 N N . VAL A 1 94 ? -3.716 -6.824 1.700 1.00 94.94 94 VAL A N 1
ATOM 746 C CA . VAL A 1 94 ? -3.444 -7.571 2.939 1.00 94.94 94 VAL A CA 1
ATOM 747 C C . VAL A 1 94 ? -3.307 -6.613 4.123 1.00 94.94 94 VAL A C 1
ATOM 749 O O . VAL A 1 94 ? -3.955 -6.811 5.151 1.00 94.94 94 VAL A O 1
ATOM 752 N N . VAL A 1 95 ? -2.531 -5.538 3.965 1.00 94.56 95 VAL A N 1
ATOM 753 C CA . VAL A 1 95 ? -2.354 -4.506 4.997 1.00 94.56 95 VAL A CA 1
ATOM 754 C C . VAL A 1 95 ? -3.688 -3.850 5.343 1.00 94.56 95 VAL A C 1
ATOM 756 O O . VAL A 1 95 ? -3.980 -3.679 6.522 1.00 94.56 95 VAL A O 1
ATOM 759 N N . ALA A 1 96 ? -4.529 -3.513 4.361 1.00 94.00 96 ALA A N 1
ATOM 760 C CA . ALA A 1 96 ? -5.826 -2.890 4.623 1.00 94.00 96 ALA A CA 1
ATOM 761 C C . ALA A 1 96 ? -6.739 -3.794 5.467 1.00 94.00 96 ALA A C 1
ATOM 763 O O . ALA A 1 96 ? -7.354 -3.323 6.422 1.00 94.00 96 ALA A O 1
ATOM 764 N N . ILE A 1 97 ? -6.791 -5.095 5.163 1.00 95.56 97 ILE A N 1
ATOM 765 C CA . ILE A 1 97 ? -7.587 -6.064 5.932 1.00 95.56 97 ILE A CA 1
ATOM 766 C C . ILE A 1 97 ? -7.055 -6.185 7.362 1.00 95.56 97 ILE A C 1
ATOM 768 O O . ILE A 1 97 ? -7.832 -6.090 8.315 1.00 95.56 97 ILE A O 1
ATOM 772 N N . LEU A 1 98 ? -5.743 -6.370 7.527 1.00 95.25 98 LEU A N 1
ATOM 773 C CA . LEU A 1 98 ? -5.139 -6.564 8.846 1.00 95.25 98 LEU A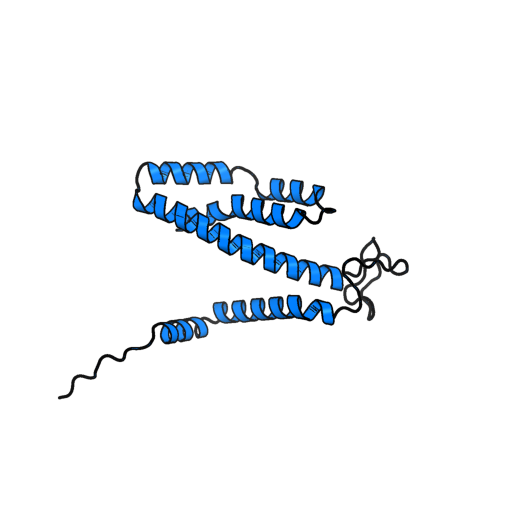 CA 1
ATOM 774 C C . LEU A 1 98 ? -5.243 -5.305 9.712 1.00 95.25 98 LEU A C 1
ATOM 776 O O . LEU A 1 98 ? -5.698 -5.385 10.851 1.00 95.25 98 LEU A O 1
ATOM 780 N N . THR A 1 99 ? -4.890 -4.139 9.169 1.00 94.12 99 THR A N 1
ATOM 781 C CA . THR A 1 99 ? -4.949 -2.866 9.907 1.00 94.12 99 THR A CA 1
ATOM 782 C C . THR A 1 99 ? -6.372 -2.512 10.304 1.00 94.12 99 THR A C 1
ATOM 784 O O . THR A 1 99 ? -6.589 -2.145 11.454 1.00 94.12 99 THR A O 1
ATOM 787 N N . THR A 1 100 ? -7.348 -2.686 9.405 1.00 93.06 100 THR A N 1
ATOM 788 C CA . THR A 1 100 ? -8.764 -2.436 9.715 1.00 93.06 100 THR A CA 1
ATOM 789 C C . THR A 1 100 ? -9.273 -3.402 10.778 1.00 93.06 100 THR A C 1
ATOM 791 O O . THR A 1 100 ? -10.000 -2.986 11.672 1.00 93.06 100 THR A O 1
ATOM 794 N N . SER A 1 101 ? -8.874 -4.675 10.727 1.00 94.56 101 SER A N 1
ATOM 795 C CA . SER A 1 101 ? -9.287 -5.665 11.729 1.00 94.56 101 SER A CA 1
ATOM 796 C C . SER A 1 101 ? -8.724 -5.332 13.111 1.00 94.56 101 SER A C 1
ATOM 798 O O . SER A 1 101 ? -9.469 -5.318 14.087 1.00 94.56 101 SER A O 1
ATOM 800 N N . ILE A 1 102 ? -7.430 -5.003 13.196 1.00 93.81 102 ILE A N 1
ATOM 801 C CA . ILE A 1 102 ? -6.787 -4.597 14.455 1.00 93.81 102 ILE A CA 1
ATOM 802 C C . ILE A 1 102 ? -7.421 -3.305 14.974 1.00 93.81 102 ILE A C 1
ATOM 804 O O . ILE A 1 102 ? -7.802 -3.236 16.139 1.00 93.81 102 ILE A O 1
ATOM 808 N N . ALA A 1 103 ? -7.586 -2.304 14.108 1.00 93.06 103 ALA A N 1
ATOM 809 C CA . ALA A 1 103 ? -8.202 -1.035 14.469 1.00 93.06 103 ALA A CA 1
ATOM 810 C C . ALA A 1 103 ? -9.643 -1.207 14.957 1.00 93.06 103 ALA A C 1
ATOM 812 O O . ALA A 1 103 ? -10.015 -0.596 15.951 1.00 93.06 103 ALA A O 1
ATOM 813 N N . ALA A 1 104 ? -10.430 -2.069 14.311 1.00 93.38 104 ALA A N 1
ATOM 814 C CA . ALA A 1 104 ? -11.796 -2.359 14.725 1.00 93.38 104 ALA A CA 1
ATOM 815 C C . ALA A 1 104 ? -11.847 -3.038 16.097 1.00 93.38 104 ALA A C 1
ATOM 817 O O . ALA A 1 104 ? -12.663 -2.657 16.928 1.00 93.38 104 ALA A O 1
ATOM 818 N N . VAL A 1 105 ? -10.970 -4.014 16.355 1.00 92.56 105 VAL A N 1
ATOM 819 C CA . VAL A 1 105 ? -10.918 -4.714 17.648 1.00 92.56 105 VAL A CA 1
ATOM 820 C C . VAL A 1 105 ? -10.462 -3.773 18.762 1.00 92.56 105 VAL A C 1
ATOM 822 O O . VAL A 1 105 ? -11.119 -3.697 19.797 1.00 92.56 105 VAL A O 1
ATOM 825 N N . VAL A 1 106 ? -9.366 -3.038 18.554 1.00 90.38 106 VAL A N 1
ATOM 826 C CA . VAL A 1 106 ? -8.806 -2.141 19.577 1.00 90.38 106 VAL A CA 1
ATOM 827 C C . VAL A 1 106 ? -9.706 -0.925 19.803 1.00 90.38 106 VAL A C 1
ATOM 829 O O . VAL A 1 106 ? -9.987 -0.597 20.954 1.00 90.38 106 VAL A O 1
ATOM 832 N N . GLY A 1 107 ? -10.198 -0.298 18.731 1.00 90.12 107 GLY A N 1
ATOM 833 C CA . GLY A 1 107 ? -11.108 0.849 18.800 1.00 90.12 107 GLY A CA 1
ATOM 834 C C . GLY A 1 107 ? -12.426 0.487 19.480 1.00 90.12 107 GLY A C 1
ATOM 835 O O . GLY A 1 107 ? -12.806 1.120 20.461 1.00 90.12 107 GLY A O 1
ATOM 836 N N . ALA A 1 108 ? -13.069 -0.616 19.072 1.00 90.69 108 ALA A N 1
ATOM 837 C CA . ALA A 1 108 ? -14.306 -1.066 19.714 1.00 90.69 108 ALA A CA 1
ATOM 838 C C . ALA A 1 108 ? -14.101 -1.448 21.188 1.00 90.69 108 ALA A C 1
ATOM 840 O O . ALA A 1 108 ? -14.969 -1.171 22.013 1.00 90.69 108 ALA A O 1
ATOM 841 N N . PHE A 1 109 ? -12.963 -2.060 21.540 1.00 89.69 109 PHE A N 1
ATOM 842 C CA . PHE A 1 109 ? -12.637 -2.371 22.933 1.00 89.69 109 PHE A CA 1
ATOM 843 C C . PHE A 1 109 ? -12.470 -1.093 23.766 1.00 89.69 109 PHE A C 1
ATOM 845 O O . PHE A 1 109 ? -13.080 -0.969 24.827 1.00 89.69 109 PHE A O 1
ATOM 852 N N . ALA A 1 110 ? -11.706 -0.116 23.272 1.00 88.19 110 ALA A N 1
ATOM 853 C CA . ALA A 1 110 ? -11.526 1.170 23.943 1.00 88.19 110 ALA A CA 1
ATOM 854 C C . ALA A 1 110 ? -12.861 1.918 24.114 1.00 88.19 110 ALA A C 1
ATOM 856 O O . ALA A 1 110 ? -13.159 2.386 25.215 1.00 88.19 110 ALA A O 1
ATOM 857 N N . ALA A 1 111 ? -13.689 1.950 23.066 1.00 87.75 111 ALA A N 1
ATOM 858 C CA . ALA A 1 111 ? -14.994 2.605 23.071 1.00 87.75 111 ALA A CA 1
ATOM 859 C C . ALA A 1 111 ? -16.020 1.911 23.987 1.00 87.75 111 ALA A C 1
ATOM 861 O O . ALA A 1 111 ? -16.842 2.583 24.606 1.00 87.75 111 ALA A O 1
ATOM 862 N N . TYR A 1 112 ? -15.983 0.577 24.095 1.00 90.25 112 TYR A N 1
ATOM 863 C CA . TYR A 1 112 ? -16.931 -0.182 24.918 1.00 90.25 112 TYR A CA 1
ATOM 864 C C . TYR A 1 112 ? -16.714 0.031 26.420 1.00 90.25 112 TYR A C 1
ATOM 866 O O . TYR A 1 112 ? -17.678 0.228 27.158 1.00 90.25 112 TYR A O 1
ATOM 874 N N . TYR A 1 113 ? -15.461 -0.021 26.884 1.00 90.06 113 TYR A N 1
ATOM 875 C CA . TYR A 1 113 ? -15.155 0.141 28.310 1.00 90.06 113 TYR A CA 1
ATOM 876 C C . TYR A 1 113 ? -15.067 1.611 28.737 1.00 90.06 113 TYR A C 1
ATOM 878 O O . TYR A 1 113 ? -15.386 1.928 29.884 1.00 90.06 113 TYR A O 1
ATOM 886 N N . GLY A 1 114 ? -14.646 2.499 27.830 1.00 85.81 114 GLY A N 1
ATOM 887 C CA . GLY A 1 114 ? -14.494 3.928 28.090 1.00 85.81 114 GLY A CA 1
ATOM 888 C C . GLY A 1 114 ? -13.527 4.261 29.237 1.00 85.81 114 GLY A C 1
ATOM 889 O O . GLY A 1 114 ? -12.834 3.413 29.812 1.00 85.81 114 GLY A O 1
ATOM 890 N N . GLY A 1 115 ? -13.460 5.544 29.591 1.00 89.50 115 GLY A N 1
ATOM 891 C CA . GLY A 1 115 ? -12.804 5.999 30.818 1.00 89.50 115 GLY A CA 1
ATOM 892 C C . GLY A 1 115 ? -11.281 5.825 30.806 1.00 89.50 115 GLY A C 1
ATOM 893 O O . GLY A 1 115 ? -10.584 6.431 29.995 1.00 89.50 115 GLY A O 1
ATOM 894 N N . TRP A 1 116 ? -10.730 5.062 31.757 1.00 90.00 116 TRP A N 1
ATOM 895 C CA . TRP A 1 116 ? -9.273 4.905 31.893 1.00 90.00 116 TRP A CA 1
ATOM 896 C C . TRP A 1 116 ? -8.664 3.998 30.814 1.00 90.00 116 TRP A C 1
ATOM 898 O O . TRP A 1 116 ? -7.576 4.294 30.326 1.00 90.00 116 TRP A O 1
ATOM 908 N N . LEU A 1 117 ? -9.377 2.944 30.394 1.00 86.44 117 LEU A N 1
ATOM 909 C CA . LEU A 1 117 ? -8.915 2.024 29.344 1.00 86.44 117 LEU A CA 1
ATOM 910 C C . LEU A 1 117 ? -8.827 2.716 27.980 1.00 86.44 117 LEU A C 1
ATOM 912 O O . LEU A 1 117 ? -7.871 2.498 27.236 1.00 86.44 117 LEU A O 1
ATOM 916 N N . GLU A 1 118 ? -9.781 3.596 27.684 1.00 88.81 118 GLU A N 1
ATOM 917 C CA . GLU A 1 118 ? -9.755 4.454 26.499 1.00 88.81 118 GLU A CA 1
ATOM 918 C C . GLU A 1 118 ? -8.533 5.384 26.516 1.00 88.81 118 GLU A C 1
ATOM 920 O O . GLU A 1 118 ? -7.744 5.392 25.572 1.00 88.81 118 GLU A O 1
ATOM 925 N N . ARG A 1 119 ? -8.311 6.101 27.629 1.00 89.50 119 ARG A N 1
ATOM 926 C CA . ARG A 1 119 ? -7.153 7.000 27.787 1.00 89.50 119 ARG A CA 1
ATOM 927 C C . ARG A 1 119 ? -5.824 6.261 27.667 1.00 89.50 119 ARG A C 1
ATOM 929 O O . ARG A 1 119 ? -4.904 6.777 27.041 1.00 89.50 119 ARG A O 1
ATOM 936 N N . PHE A 1 120 ? -5.718 5.067 28.246 1.00 90.94 120 PHE A N 1
ATOM 937 C CA . PHE A 1 120 ? -4.514 4.243 28.154 1.00 90.94 120 PHE A CA 1
ATOM 938 C C . PHE A 1 120 ? -4.268 3.744 26.724 1.00 90.94 120 PHE A C 1
ATOM 940 O O . PHE A 1 120 ? -3.142 3.816 26.234 1.00 90.94 120 PHE A O 1
ATOM 947 N N . SER A 1 121 ? -5.322 3.306 26.027 1.00 87.50 121 SER A N 1
ATOM 948 C CA . SER A 1 121 ? -5.231 2.857 24.631 1.00 87.50 121 SER A CA 1
ATOM 949 C C . SER A 1 121 ? -4.801 3.998 23.708 1.00 87.50 121 SER A C 1
ATOM 951 O O . SER A 1 121 ? -3.863 3.837 22.930 1.00 87.50 121 SER A O 1
ATOM 953 N N . LEU A 1 122 ? -5.420 5.175 23.843 1.00 89.38 122 LEU A N 1
ATOM 954 C CA . LEU A 1 122 ? -5.037 6.371 23.089 1.00 89.38 122 LEU A CA 1
ATOM 955 C C . LEU A 1 122 ? -3.597 6.795 23.391 1.00 89.38 122 LEU A C 1
ATOM 957 O O . LEU A 1 122 ? -2.854 7.087 22.458 1.00 89.38 122 LEU A O 1
ATOM 961 N N . TRP A 1 123 ? -3.170 6.732 24.656 1.00 91.62 123 TRP A N 1
ATOM 962 C CA . TRP A 1 123 ? -1.796 7.047 25.047 1.00 91.62 123 TRP A CA 1
ATOM 963 C C . TRP A 1 123 ? -0.762 6.116 24.396 1.00 91.62 123 TRP A C 1
ATOM 965 O O . TRP A 1 123 ? 0.264 6.590 23.910 1.00 91.62 123 TRP A O 1
ATOM 975 N N . ILE A 1 124 ? -1.036 4.808 24.315 1.00 89.56 124 ILE A N 1
ATOM 976 C CA . ILE A 1 124 ? -0.172 3.863 23.584 1.00 89.56 124 ILE A CA 1
ATOM 977 C C . ILE A 1 124 ? -0.098 4.238 22.102 1.00 89.56 124 ILE A C 1
ATOM 979 O O . ILE A 1 124 ? 0.990 4.259 21.524 1.00 89.56 124 ILE A O 1
ATOM 983 N N . ILE A 1 125 ? -1.241 4.548 21.484 1.00 88.12 125 ILE A N 1
ATOM 984 C CA . ILE A 1 125 ? -1.293 4.942 20.073 1.00 88.12 125 ILE A CA 1
ATOM 985 C C . ILE A 1 125 ? -0.504 6.244 19.860 1.00 88.12 125 ILE A C 1
ATOM 987 O O . ILE A 1 125 ? 0.217 6.360 18.873 1.00 88.12 125 ILE A O 1
ATOM 991 N N . ASP A 1 126 ? -0.621 7.229 20.756 1.00 89.75 126 ASP A N 1
ATOM 992 C CA . ASP A 1 126 ? 0.159 8.477 20.715 1.00 89.75 126 ASP A CA 1
ATOM 993 C C . ASP A 1 126 ? 1.658 8.188 20.797 1.00 89.75 126 ASP A C 1
ATOM 995 O O . ASP A 1 126 ? 2.416 8.650 19.945 1.00 89.75 126 ASP A O 1
ATOM 999 N N . LEU A 1 127 ? 2.078 7.370 21.763 1.00 89.50 127 LEU A N 1
ATOM 1000 C CA . LEU A 1 127 ? 3.480 7.011 21.959 1.00 89.50 127 LEU A CA 1
ATOM 1001 C C . LEU A 1 127 ? 4.071 6.307 20.731 1.00 89.50 127 LEU A C 1
ATOM 1003 O O . LEU A 1 127 ? 5.186 6.616 20.312 1.00 89.50 127 LEU A O 1
ATOM 1007 N N . MET A 1 128 ? 3.329 5.379 20.128 1.00 85.69 128 MET A N 1
ATOM 1008 C CA . MET A 1 128 ? 3.794 4.666 18.941 1.00 85.69 128 MET A CA 1
ATOM 1009 C C . MET A 1 128 ? 3.845 5.560 17.687 1.00 85.69 128 MET A C 1
ATOM 1011 O O . MET A 1 128 ? 4.716 5.347 16.843 1.00 85.69 128 MET A O 1
ATOM 1015 N N . LEU A 1 129 ? 2.977 6.575 17.567 1.00 86.06 129 LEU A N 1
ATOM 1016 C CA . LEU A 1 129 ? 3.009 7.542 16.457 1.00 86.06 129 LEU A CA 1
ATOM 1017 C C . LEU A 1 129 ? 4.183 8.531 16.534 1.00 86.06 129 LEU A C 1
ATOM 1019 O O . LEU A 1 129 ? 4.536 9.121 15.514 1.00 86.06 129 LEU A O 1
ATOM 1023 N N . VAL A 1 130 ? 4.811 8.700 17.704 1.00 88.94 130 VAL A N 1
ATOM 1024 C CA . VAL A 1 130 ? 6.048 9.494 17.840 1.00 88.94 130 VAL A CA 1
ATOM 1025 C C . VAL A 1 130 ? 7.198 8.856 17.059 1.00 88.94 130 VAL A C 1
ATOM 1027 O O . VAL A 1 130 ? 8.089 9.556 16.575 1.00 88.94 130 VAL A O 1
ATOM 1030 N N . ILE A 1 131 ? 7.186 7.528 16.908 1.00 86.06 131 ILE A N 1
ATOM 1031 C CA . ILE A 1 131 ? 8.213 6.813 16.156 1.00 86.06 131 ILE A CA 1
ATOM 1032 C C . ILE A 1 131 ? 7.996 7.068 14.654 1.00 86.06 131 ILE A C 1
ATOM 1034 O O . ILE A 1 131 ? 6.922 6.761 14.131 1.00 86.06 131 ILE A O 1
ATOM 1038 N N . PRO A 1 132 ? 9.010 7.560 13.917 1.00 84.31 132 PRO A N 1
ATOM 1039 C CA . PRO A 1 132 ? 8.907 7.791 12.480 1.00 84.31 132 PRO A CA 1
ATOM 1040 C C . PRO A 1 132 ? 8.851 6.458 11.715 1.00 84.31 132 PRO A C 1
ATOM 1042 O O . PRO A 1 132 ? 9.862 5.933 11.244 1.00 84.31 1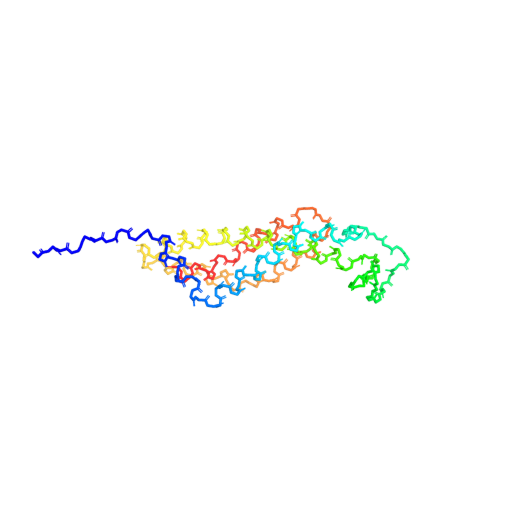32 PRO A O 1
ATOM 1045 N N . SER A 1 133 ? 7.643 5.908 11.581 1.00 83.56 133 SER A N 1
ATOM 1046 C CA . SER A 1 133 ? 7.368 4.602 10.964 1.00 83.56 133 SER A CA 1
ATOM 1047 C C . SER A 1 133 ? 7.921 4.487 9.543 1.00 83.56 133 SER A C 1
ATOM 1049 O O . SER A 1 133 ? 8.484 3.455 9.179 1.00 83.56 133 SER A O 1
ATOM 1051 N N . PHE A 1 134 ? 7.848 5.569 8.762 1.00 81.88 134 PHE A N 1
ATOM 1052 C CA . PHE A 1 134 ? 8.415 5.633 7.416 1.00 81.88 134 PHE A CA 1
ATOM 1053 C C . PHE A 1 134 ? 9.928 5.370 7.399 1.00 81.88 134 PHE A C 1
ATOM 1055 O O . PHE A 1 134 ? 10.398 4.631 6.536 1.00 81.88 134 PHE A O 1
ATOM 1062 N N . LEU A 1 135 ? 10.687 5.913 8.362 1.00 85.50 135 LEU A N 1
ATOM 1063 C CA . LEU A 1 135 ? 12.137 5.699 8.436 1.00 85.50 135 LEU A CA 1
ATOM 1064 C C . LEU A 1 135 ? 12.471 4.233 8.718 1.00 85.50 135 LEU A C 1
ATOM 1066 O O . LEU A 1 135 ? 13.358 3.676 8.075 1.00 85.50 135 LEU A O 1
ATOM 1070 N N . LEU A 1 136 ? 11.734 3.591 9.631 1.00 83.94 136 LEU A N 1
ATOM 1071 C CA . LEU A 1 136 ? 11.923 2.171 9.938 1.00 83.94 136 LEU A CA 1
ATOM 1072 C C . LEU A 1 136 ? 11.594 1.286 8.733 1.00 83.94 136 LEU A C 1
ATOM 1074 O O . LEU A 1 136 ? 12.366 0.387 8.400 1.00 83.94 136 LEU A O 1
ATOM 1078 N N . ILE A 1 137 ? 10.484 1.570 8.047 1.00 83.69 137 ILE A N 1
ATOM 1079 C CA . ILE A 1 137 ? 10.096 0.845 6.833 1.00 83.69 137 ILE A CA 1
ATOM 1080 C C . ILE A 1 137 ? 11.168 1.008 5.751 1.00 83.69 137 ILE A C 1
ATOM 1082 O O . ILE A 1 137 ? 11.596 0.009 5.178 1.00 83.69 137 ILE A O 1
ATOM 1086 N N . ALA A 1 138 ? 11.641 2.231 5.498 1.00 81.50 138 ALA A N 1
ATOM 1087 C CA . ALA A 1 138 ? 12.655 2.505 4.481 1.00 81.50 138 ALA A CA 1
ATOM 1088 C C . ALA A 1 138 ? 13.998 1.819 4.786 1.00 81.50 138 ALA A C 1
ATOM 1090 O O . ALA A 1 138 ? 14.598 1.220 3.891 1.00 81.50 138 ALA A O 1
ATOM 1091 N N . LEU A 1 139 ? 14.445 1.851 6.047 1.00 82.81 139 LEU A N 1
ATOM 1092 C CA . LEU A 1 139 ? 15.686 1.205 6.481 1.00 82.81 139 LEU A CA 1
ATOM 1093 C C . LEU A 1 139 ? 15.638 -0.310 6.253 1.00 82.81 139 LEU A C 1
ATOM 1095 O O . LEU A 1 139 ? 16.587 -0.904 5.741 1.00 82.81 139 LEU A O 1
ATOM 1099 N N . VAL A 1 140 ? 14.527 -0.945 6.615 1.00 78.81 140 VAL A N 1
ATOM 1100 C CA . VAL A 1 140 ? 14.376 -2.397 6.479 1.00 78.81 140 VAL A CA 1
ATOM 1101 C C . VAL A 1 140 ? 14.161 -2.798 5.016 1.00 78.81 140 VAL A C 1
ATOM 1103 O O . VAL A 1 140 ? 14.727 -3.794 4.562 1.00 78.81 140 VAL A O 1
ATOM 1106 N N . ALA A 1 141 ? 13.415 -2.002 4.245 1.00 73.75 141 ALA A N 1
ATOM 1107 C CA . ALA A 1 141 ? 13.203 -2.220 2.813 1.00 73.75 141 ALA A CA 1
ATOM 1108 C C . ALA A 1 141 ? 14.512 -2.147 2.011 1.00 73.75 141 ALA A C 1
ATOM 1110 O O . ALA A 1 141 ? 14.751 -2.986 1.143 1.00 73.75 141 ALA A O 1
ATOM 1111 N N . GLY A 1 142 ? 15.375 -1.170 2.315 1.00 70.25 142 GLY A N 1
ATOM 1112 C CA . GLY A 1 142 ? 16.645 -0.976 1.612 1.00 70.25 142 GLY A CA 1
ATOM 1113 C C . GLY A 1 142 ? 17.631 -2.128 1.816 1.00 70.25 142 GLY A C 1
ATOM 1114 O O . GLY A 1 142 ? 18.280 -2.557 0.866 1.00 70.25 142 GLY A O 1
ATOM 1115 N N . ASN A 1 143 ? 17.694 -2.683 3.029 1.00 66.25 143 ASN A N 1
ATOM 1116 C CA . ASN A 1 143 ? 18.605 -3.786 3.360 1.00 66.25 143 ASN A CA 1
ATOM 1117 C C . ASN A 1 143 ? 18.125 -5.159 2.865 1.00 66.25 143 ASN A C 1
ATOM 1119 O O . ASN A 1 143 ? 18.904 -6.105 2.811 1.00 66.25 143 ASN A O 1
ATOM 1123 N N . SER A 1 144 ? 16.850 -5.281 2.501 1.00 60.50 144 SER A N 1
ATOM 1124 C CA . SER A 1 144 ? 16.226 -6.546 2.108 1.00 60.50 144 SER A CA 1
ATOM 1125 C C . SER A 1 144 ? 15.959 -6.635 0.598 1.00 60.50 144 SER A C 1
ATOM 1127 O O . SER A 1 144 ? 15.364 -7.597 0.123 1.00 60.50 144 SER A O 1
ATOM 1129 N N . ALA A 1 145 ? 16.447 -5.683 -0.203 1.00 55.31 145 ALA A N 1
ATOM 1130 C CA . ALA A 1 145 ? 16.175 -5.574 -1.642 1.00 55.31 145 ALA A CA 1
ATOM 1131 C C . ALA A 1 145 ? 16.580 -6.796 -2.511 1.00 55.31 145 ALA A C 1
ATOM 1133 O O . ALA A 1 145 ? 16.254 -6.823 -3.698 1.00 55.31 145 ALA A O 1
ATOM 1134 N N . GLY A 1 146 ? 17.255 -7.806 -1.945 1.00 54.34 146 GLY A N 1
ATOM 1135 C CA . GLY A 1 146 ? 17.654 -9.041 -2.629 1.00 54.34 146 GLY A CA 1
ATOM 1136 C C . GLY A 1 146 ? 16.892 -10.316 -2.244 1.00 54.34 146 GLY A C 1
ATOM 1137 O O . GLY A 1 146 ? 17.038 -11.308 -2.952 1.00 54.34 146 GLY A O 1
ATOM 1138 N N . ASP A 1 147 ? 16.090 -10.322 -1.172 1.00 58.69 147 ASP A N 1
ATOM 1139 C CA . ASP A 1 147 ? 15.506 -11.561 -0.638 1.00 58.69 147 ASP A CA 1
ATOM 1140 C C . ASP A 1 147 ? 14.001 -11.702 -0.939 1.00 58.69 147 ASP A C 1
ATOM 1142 O O . ASP A 1 147 ? 13.235 -10.735 -0.987 1.00 58.69 147 ASP A O 1
ATOM 1146 N N . THR A 1 148 ? 13.540 -12.934 -1.157 1.00 57.91 148 THR A N 1
ATOM 1147 C CA . THR A 1 148 ? 12.141 -13.220 -1.533 1.00 57.91 148 THR A CA 1
ATOM 1148 C C . THR A 1 148 ? 11.168 -12.926 -0.374 1.00 57.91 148 THR A C 1
ATOM 1150 O O . THR A 1 148 ? 9.981 -12.680 -0.602 1.00 57.91 148 THR A O 1
ATOM 1153 N N . GLY A 1 149 ? 11.669 -12.863 0.867 1.00 61.44 149 GLY A N 1
ATOM 1154 C CA . GLY A 1 149 ? 10.901 -12.565 2.084 1.00 61.44 149 GLY A CA 1
ATOM 1155 C C . GLY A 1 149 ? 10.585 -11.083 2.339 1.00 61.44 149 GLY A C 1
ATOM 1156 O O . GLY A 1 149 ? 9.784 -10.770 3.220 1.00 61.44 149 GLY A O 1
ATOM 1157 N N . SER A 1 150 ? 11.148 -10.153 1.568 1.00 73.69 150 SER A N 1
ATOM 1158 C CA . SER A 1 150 ? 11.144 -8.718 1.910 1.00 73.69 150 SER A CA 1
ATOM 1159 C C . SER A 1 150 ? 9.767 -8.069 1.882 1.00 73.69 150 SER A C 1
ATOM 1161 O O . SER A 1 150 ? 9.479 -7.165 2.662 1.00 73.69 150 SER A O 1
ATOM 1163 N N . TRP A 1 151 ? 8.864 -8.561 1.033 1.00 80.38 151 TRP A N 1
ATOM 1164 C CA . TRP A 1 151 ? 7.506 -8.023 0.962 1.00 80.38 151 TRP A CA 1
ATOM 1165 C C . TRP A 1 151 ? 6.656 -8.380 2.193 1.00 80.38 151 TRP A C 1
ATOM 1167 O O . TRP A 1 151 ? 5.796 -7.591 2.576 1.00 80.38 151 TRP A O 1
ATOM 1177 N N . LEU A 1 152 ? 6.915 -9.520 2.850 1.00 85.19 152 LEU A N 1
ATOM 1178 C CA . LEU A 1 152 ? 6.229 -9.906 4.090 1.00 85.19 152 LEU A CA 1
ATOM 1179 C C . LEU A 1 152 ? 6.623 -8.987 5.244 1.00 85.19 152 LEU A C 1
ATOM 1181 O O . LEU A 1 152 ? 5.773 -8.592 6.038 1.00 85.19 152 LEU A O 1
ATOM 1185 N N . ILE A 1 153 ? 7.898 -8.599 5.300 1.00 86.38 153 ILE A N 1
ATOM 1186 C CA . ILE A 1 153 ? 8.387 -7.638 6.288 1.00 86.38 153 ILE A CA 1
ATOM 1187 C C . ILE A 1 153 ? 7.708 -6.280 6.078 1.00 86.38 153 ILE A C 1
ATOM 1189 O O . ILE A 1 153 ? 7.265 -5.666 7.045 1.00 86.38 153 ILE A O 1
ATOM 1193 N N . LEU A 1 154 ? 7.533 -5.845 4.823 1.00 87.12 154 LEU A N 1
ATOM 1194 C CA . LEU A 1 154 ? 6.762 -4.636 4.518 1.00 87.12 154 LEU A CA 1
ATOM 1195 C C . LEU A 1 154 ? 5.313 -4.747 4.998 1.00 87.12 154 LEU A C 1
ATOM 1197 O O . LEU A 1 154 ? 4.826 -3.820 5.637 1.00 87.12 154 LEU A O 1
ATOM 1201 N N . VAL A 1 155 ? 4.633 -5.869 4.738 1.00 89.94 155 VAL A N 1
ATOM 1202 C CA . VAL A 1 155 ? 3.262 -6.099 5.229 1.00 89.94 155 VAL A CA 1
ATOM 1203 C C . VAL A 1 155 ? 3.212 -6.028 6.752 1.00 89.94 155 VAL A C 1
ATOM 1205 O O . VAL A 1 155 ? 2.327 -5.368 7.293 1.00 89.94 155 VAL A O 1
ATOM 1208 N N . LEU A 1 156 ? 4.156 -6.667 7.445 1.00 89.56 156 LEU A N 1
ATOM 1209 C CA . LEU A 1 156 ? 4.220 -6.672 8.904 1.00 89.56 156 LEU A CA 1
ATOM 1210 C C . LEU A 1 156 ? 4.413 -5.258 9.449 1.00 89.56 156 LEU A C 1
ATOM 1212 O O . LEU A 1 156 ? 3.643 -4.833 10.305 1.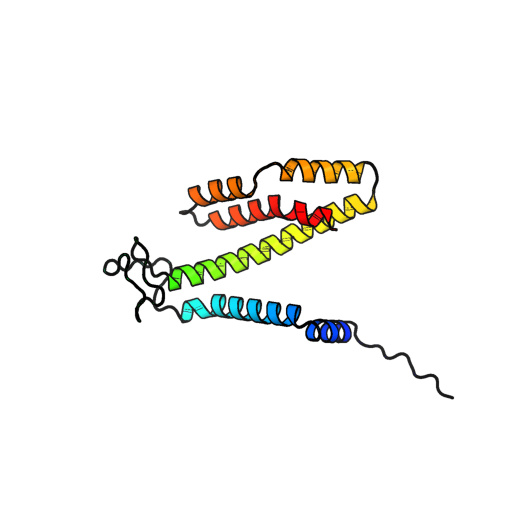00 89.56 156 LEU A O 1
ATOM 1216 N N . LEU A 1 157 ? 5.390 -4.512 8.929 1.00 89.06 157 LEU A N 1
ATOM 1217 C CA . LEU A 1 157 ? 5.671 -3.151 9.383 1.00 89.06 157 LEU A CA 1
ATOM 1218 C C . LEU A 1 157 ? 4.502 -2.210 9.075 1.00 89.06 157 LEU A C 1
ATOM 1220 O O . LEU A 1 157 ? 4.026 -1.509 9.963 1.00 89.06 157 LEU A O 1
ATOM 1224 N N . LEU A 1 158 ? 3.977 -2.230 7.849 1.00 90.31 158 LEU A N 1
ATOM 1225 C CA . LEU A 1 158 ? 2.817 -1.416 7.483 1.00 90.31 158 LEU A CA 1
ATOM 1226 C C . LEU A 1 158 ? 1.588 -1.770 8.322 1.00 90.31 158 LEU A C 1
ATOM 1228 O O . LEU A 1 158 ? 0.839 -0.878 8.707 1.00 90.31 158 LEU A O 1
ATOM 1232 N N . THR A 1 159 ? 1.398 -3.049 8.647 1.00 91.38 159 THR A N 1
ATOM 1233 C CA . THR A 1 159 ? 0.309 -3.480 9.524 1.00 91.38 159 THR A CA 1
ATOM 1234 C C . THR A 1 159 ? 0.517 -2.967 10.935 1.00 91.38 159 THR A C 1
ATOM 1236 O O . THR A 1 159 ? -0.401 -2.365 11.475 1.00 91.38 159 THR A O 1
ATOM 1239 N N . LEU A 1 160 ? 1.711 -3.149 11.503 1.00 88.81 160 LEU A N 1
ATOM 1240 C CA . LEU A 1 160 ? 2.073 -2.735 12.859 1.00 88.81 160 LEU A CA 1
ATOM 1241 C C . LEU A 1 160 ? 1.955 -1.223 13.059 1.00 88.81 160 LEU A C 1
ATOM 1243 O O . LEU A 1 160 ? 1.576 -0.787 14.142 1.00 88.81 160 LEU A O 1
ATOM 1247 N N . PHE A 1 161 ? 2.264 -0.432 12.030 1.00 87.94 161 PHE A N 1
ATOM 1248 C CA . PHE A 1 161 ? 2.215 1.024 12.124 1.00 87.94 161 PHE A CA 1
ATOM 1249 C C . PHE A 1 161 ? 0.913 1.647 11.590 1.00 87.94 161 PHE A C 1
ATOM 1251 O O . PHE A 1 161 ? 0.551 2.751 11.990 1.00 87.94 161 PHE A O 1
ATOM 1258 N N . GLY A 1 162 ? 0.181 0.958 10.711 1.00 86.50 162 GLY A N 1
ATOM 1259 C CA . GLY A 1 162 ? -0.985 1.512 10.013 1.00 86.50 162 GLY A CA 1
ATOM 1260 C C . GLY A 1 162 ? -2.292 1.495 10.810 1.00 86.50 162 GLY A C 1
ATOM 1261 O O . GLY A 1 162 ? -3.150 2.353 10.600 1.00 86.50 162 GLY A O 1
ATOM 1262 N N . TRP A 1 163 ? -2.459 0.557 11.748 1.00 88.19 163 TRP A N 1
ATOM 1263 C CA . TRP A 1 163 ? -3.702 0.434 12.528 1.00 88.19 163 TRP A CA 1
ATOM 1264 C C . TRP A 1 163 ? -3.935 1.617 13.477 1.00 88.19 163 TRP A C 1
ATOM 1266 O O . TRP A 1 163 ? -5.079 1.962 13.753 1.00 88.19 163 TRP A O 1
ATOM 1276 N N . MET A 1 164 ? -2.863 2.274 13.922 1.00 85.44 164 MET A N 1
ATOM 1277 C CA . MET A 1 164 ? -2.890 3.355 14.910 1.00 85.44 164 MET A CA 1
ATOM 1278 C C . MET A 1 164 ? -3.786 4.532 14.527 1.00 85.44 164 MET A C 1
ATOM 1280 O O . MET A 1 164 ? -4.556 5.015 15.352 1.00 85.44 164 MET A O 1
ATOM 1284 N N . LEU A 1 165 ? -3.705 4.996 13.276 1.00 80.50 165 LEU A N 1
ATOM 1285 C CA . LEU A 1 165 ? -4.530 6.111 12.802 1.00 80.50 165 LEU A CA 1
ATOM 1286 C C . LEU A 1 165 ? -6.002 5.709 12.702 1.00 80.50 165 LEU A C 1
ATOM 1288 O O . LEU A 1 165 ? -6.880 6.478 13.079 1.00 80.50 165 LEU A O 1
ATOM 1292 N N . SER A 1 166 ? -6.264 4.489 12.231 1.00 83.69 166 SER A N 1
ATOM 1293 C CA . SER A 1 166 ? -7.628 3.982 12.062 1.00 83.69 166 SER A CA 1
ATOM 1294 C C . SER A 1 166 ? -8.300 3.709 13.410 1.00 83.69 166 SER A C 1
ATOM 1296 O O . SER A 1 166 ? -9.472 4.021 13.576 1.00 83.69 166 SER A O 1
ATOM 1298 N N . ALA A 1 167 ? -7.553 3.203 14.396 1.00 83.12 167 ALA A N 1
ATOM 1299 C CA . ALA A 1 167 ? -8.063 2.869 15.727 1.00 83.12 167 ALA A CA 1
ATOM 1300 C C . ALA A 1 167 ? -8.532 4.083 16.541 1.00 83.12 167 ALA A C 1
ATOM 1302 O O . ALA A 1 167 ? -9.297 3.911 17.476 1.00 83.12 167 ALA A O 1
ATOM 1303 N N . ARG A 1 168 ? -8.084 5.299 16.202 1.00 80.94 168 ARG A N 1
ATOM 1304 C CA . ARG A 1 168 ? -8.567 6.538 16.840 1.00 80.94 168 ARG A CA 1
ATOM 1305 C C . ARG A 1 168 ? -9.919 7.007 16.325 1.00 80.94 168 ARG A C 1
ATOM 1307 O O . ARG A 1 168 ? -10.563 7.819 16.976 1.00 80.94 168 ARG A O 1
ATOM 1314 N N . VAL A 1 169 ? -10.262 6.616 15.099 1.00 81.31 169 VAL A N 1
ATOM 1315 C CA . VAL A 1 169 ? -11.466 7.085 14.402 1.00 81.31 169 VAL A CA 1
ATOM 1316 C C . VAL A 1 169 ? -12.651 6.157 14.668 1.00 81.31 169 VAL A C 1
ATOM 1318 O O . VAL A 1 169 ? -13.792 6.610 14.606 1.00 81.31 169 VAL A O 1
ATOM 1321 N N . VAL A 1 170 ? -12.370 4.873 14.907 1.00 81.94 170 VAL A N 1
ATOM 1322 C CA . VAL A 1 170 ? -13.353 3.835 15.252 1.00 81.94 170 VAL A CA 1
ATOM 1323 C C . VAL A 1 170 ? -13.784 3.982 16.702 1.00 81.94 170 VAL A C 1
ATOM 1325 O O . VAL A 1 170 ? -15.013 3.952 16.924 1.00 81.94 170 VAL A O 1
#

pLDDT: mean 84.87, std 9.69, range [50.53, 95.56]

Nearest PDB structures (foldseek):
  8j5q-assembly1_C  TM=8.492E-01  e=6.526E-11  Mycobacterium tuberculosis H37Rv
  8xfc-assembly1_C  TM=8.093E-01  e=8.435E-06  Mycobacterium tuberculosis H37Rv
  3puy-assembly1_F  TM=7.447E-01  e=9.313E-01  Escherichia coli K-12

Solvent-accessible surface area (backbone atoms only — not comparable to full-atom values): 9404 Å² total; per-residue (Å²): 137,80,80,80,74,84,76,83,72,56,69,68,59,58,51,50,57,54,45,69,68,34,63,67,60,46,50,51,50,52,52,52,50,51,52,51,49,44,37,68,52,34,70,79,73,39,97,54,57,66,84,48,62,42,89,90,37,58,59,35,70,63,38,95,91,28,76,63,7,28,35,83,79,8,28,46,40,49,29,41,48,40,54,47,48,38,51,49,53,53,44,50,53,52,27,52,55,51,14,49,51,51,11,49,54,52,12,49,51,28,66,71,73,31,72,68,60,27,54,50,53,50,49,53,42,53,58,57,63,70,50,64,57,68,59,57,52,50,57,55,51,66,77,32,75,86,51,93,63,41,64,58,54,50,35,50,51,48,27,74,60,50,17,50,69,52,25,74,74,87